Protein AF-A0A554WNB6-F1 (afdb_monomer)

Solvent-accessible surface area (backbone atoms only — not comparable to full-atom values): 4452 Å² total; per-residue (Å²): 93,81,94,50,70,66,62,51,53,49,41,54,51,50,51,46,45,73,75,70,48,84,76,85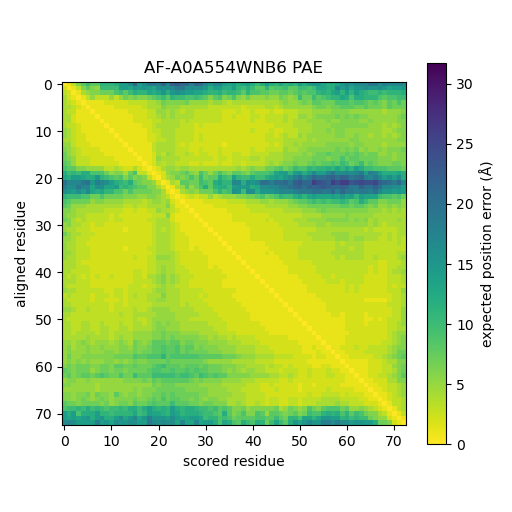,47,71,66,62,47,55,52,49,54,53,52,46,54,54,39,50,52,54,52,53,53,33,48,55,38,41,54,49,44,38,35,75,74,68,66,46,55,77,91,74,47,80,79,87,80,89,75,94,127

Foldseek 3Di:
DQPDPVLVVVLVVLVCCQPPPDDPDPVVVVVSVVSNVVSVVSVLVVLVVVLVCCCPVVVDDPVPGDDRDPDDD

Mean predicted aligned error: 4.98 Å

Secondary structure (DSSP, 8-state):
--S-HHHHHHHHHHHHHHHHS----HHHHHHHHHHHHHHHHHHHHHHHHHHHHHHHTT---GGGSPPP-----

Nearest PDB structures (foldseek):
  9b0l-assembly1_P  TM=6.212E-01  e=6.018E+00  Acanthamoeba polyphaga mimivirus
  1ykh-assembly1_A  TM=6.865E-01  e=6.018E+00  Saccharomyces cerevisiae
  8onz-assembly1_Lh  TM=3.834E-01  e=3.003E+00  Thermochaetoides thermophila DSM 1495

Sequence (73 aa):
MLDSAEAWIAARNLRNRLVHEYQTDAETFAQDLRLAQEAARLLLHTYARLREDAHRRLGVPADRLPPALDVKI

Structure (mmCIF, N/CA/C/O backbone):
data_AF-A0A554WNB6-F1
#
_entry.id   AF-A0A554WNB6-F1
#
loop_
_atom_site.group_PDB
_atom_site.id
_atom_site.type_symbol
_atom_site.label_atom_id
_atom_site.label_alt_id
_atom_site.label_comp_id
_atom_site.label_asym_id
_atom_site.label_entity_id
_atom_site.label_seq_id
_atom_site.pdbx_PDB_ins_code
_atom_site.Cartn_x
_atom_site.Cartn_y
_atom_site.Cartn_z
_atom_site.occupancy
_a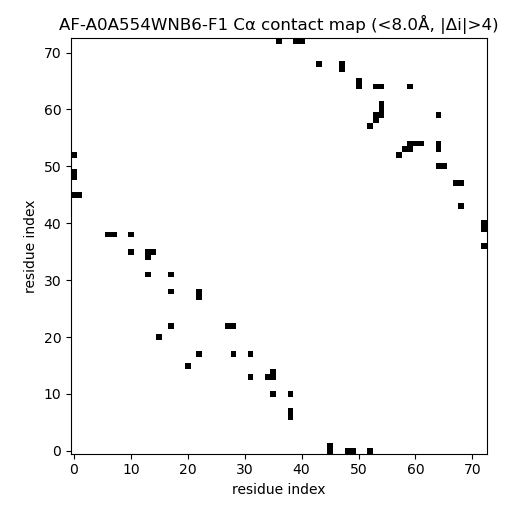tom_site.B_iso_or_equiv
_atom_site.auth_seq_id
_atom_site.auth_comp_id
_atom_site.auth_asym_id
_atom_site.auth_atom_id
_atom_site.pdbx_PDB_model_num
ATOM 1 N N . MET A 1 1 ? -1.176 3.873 11.681 1.00 60.59 1 MET A N 1
ATOM 2 C CA . MET A 1 1 ? -0.347 5.045 11.293 1.00 60.59 1 MET A CA 1
ATOM 3 C C . MET A 1 1 ? 0.702 4.641 10.254 1.00 60.59 1 MET A C 1
ATOM 5 O O . MET A 1 1 ? 1.109 3.487 10.271 1.00 60.59 1 MET A O 1
ATOM 9 N N . LEU A 1 2 ? 1.087 5.550 9.352 1.00 71.69 2 LEU A N 1
ATOM 10 C CA . LEU A 1 2 ? 2.131 5.348 8.335 1.00 71.69 2 LEU A CA 1
ATOM 11 C C . LEU A 1 2 ? 3.494 5.724 8.926 1.00 71.69 2 LEU A C 1
ATOM 13 O O . LEU A 1 2 ? 3.622 6.829 9.445 1.00 71.69 2 LEU A O 1
ATOM 17 N N . ASP A 1 3 ? 4.479 4.828 8.857 1.00 75.00 3 ASP A N 1
ATOM 18 C CA . ASP A 1 3 ? 5.790 5.066 9.485 1.00 75.00 3 ASP A CA 1
ATOM 19 C C . ASP A 1 3 ? 6.726 5.928 8.622 1.00 75.00 3 ASP A C 1
ATOM 21 O O . ASP A 1 3 ? 7.621 6.577 9.153 1.00 75.00 3 ASP A O 1
ATOM 25 N N . SER A 1 4 ? 6.512 5.970 7.301 1.00 84.50 4 SER A N 1
ATOM 26 C CA . SER A 1 4 ? 7.269 6.814 6.366 1.00 84.50 4 SER A CA 1
ATOM 27 C C . SER A 1 4 ? 6.410 7.198 5.161 1.00 84.50 4 SER A C 1
ATOM 29 O O . SER A 1 4 ? 5.824 6.342 4.490 1.00 84.50 4 SER A O 1
ATOM 31 N N . ALA A 1 5 ? 6.350 8.498 4.871 1.00 87.12 5 ALA A N 1
ATOM 32 C CA . ALA A 1 5 ? 5.682 9.015 3.680 1.00 87.12 5 ALA A CA 1
ATOM 33 C C . ALA A 1 5 ? 6.470 8.668 2.405 1.00 87.12 5 ALA A C 1
ATOM 35 O O . ALA A 1 5 ? 5.882 8.388 1.362 1.00 87.12 5 ALA A O 1
ATOM 36 N N . GLU A 1 6 ? 7.796 8.622 2.502 1.00 88.69 6 GLU A N 1
ATOM 37 C CA . GLU A 1 6 ? 8.713 8.276 1.421 1.00 88.69 6 GLU A CA 1
ATOM 38 C C . GLU A 1 6 ? 8.481 6.839 0.950 1.00 88.69 6 GLU A C 1
ATOM 40 O O . GLU A 1 6 ? 8.316 6.603 -0.247 1.00 88.69 6 GLU A O 1
ATOM 45 N N . ALA A 1 7 ? 8.378 5.890 1.887 1.00 87.44 7 ALA A N 1
ATOM 46 C CA . ALA A 1 7 ? 8.092 4.490 1.576 1.00 87.44 7 ALA A CA 1
ATOM 47 C C . ALA A 1 7 ? 6.733 4.326 0.871 1.00 87.44 7 ALA A C 1
ATOM 49 O O . ALA A 1 7 ? 6.594 3.538 -0.067 1.00 87.44 7 ALA A O 1
ATOM 50 N N . TRP A 1 8 ? 5.736 5.122 1.266 1.00 88.31 8 TRP A N 1
ATOM 51 C CA . TRP A 1 8 ? 4.429 5.141 0.612 1.00 88.31 8 TRP A CA 1
ATOM 52 C C . TRP A 1 8 ? 4.482 5.700 -0.814 1.00 88.31 8 TRP A C 1
ATOM 54 O O . TRP A 1 8 ? 3.884 5.133 -1.731 1.00 88.31 8 TRP A O 1
ATOM 64 N N . ILE A 1 9 ? 5.209 6.800 -1.021 1.00 91.19 9 ILE A N 1
ATOM 65 C CA . ILE A 1 9 ? 5.408 7.391 -2.350 1.00 91.19 9 ILE A CA 1
ATOM 66 C C . ILE A 1 9 ? 6.154 6.407 -3.259 1.00 91.19 9 ILE A C 1
ATOM 68 O O . ILE A 1 9 ? 5.744 6.204 -4.403 1.00 91.19 9 ILE A O 1
ATOM 72 N N . ALA A 1 10 ? 7.191 5.740 -2.746 1.00 91.31 10 ALA A N 1
ATOM 73 C CA . ALA A 1 10 ? 7.932 4.718 -3.477 1.00 91.31 10 ALA A CA 1
ATOM 74 C C . ALA A 1 10 ? 7.026 3.550 -3.902 1.00 91.31 10 ALA A C 1
ATOM 76 O O . ALA A 1 10 ? 7.008 3.189 -5.079 1.00 91.31 10 ALA A O 1
ATOM 77 N N . ALA A 1 11 ? 6.202 3.025 -2.988 1.00 91.81 11 ALA A N 1
ATOM 78 C CA . ALA A 1 11 ? 5.227 1.976 -3.294 1.00 91.81 11 ALA A CA 1
ATOM 79 C C . ALA A 1 11 ? 4.218 2.407 -4.375 1.00 91.81 11 ALA A C 1
ATOM 81 O O . ALA A 1 11 ? 3.894 1.637 -5.283 1.00 91.81 11 ALA A O 1
ATOM 82 N N . ARG A 1 12 ? 3.742 3.659 -4.322 1.00 91.25 12 ARG A N 1
ATOM 83 C CA . ARG A 1 12 ? 2.835 4.219 -5.335 1.00 91.25 12 ARG A CA 1
ATOM 84 C C . ARG A 1 12 ? 3.498 4.304 -6.712 1.00 91.25 12 ARG A C 1
ATOM 86 O O . ARG A 1 12 ? 2.868 3.940 -7.705 1.00 91.25 12 ARG A O 1
ATOM 93 N N . ASN A 1 13 ? 4.743 4.772 -6.775 1.00 91.38 13 ASN A N 1
ATOM 94 C CA . ASN A 1 13 ? 5.497 4.865 -8.025 1.00 91.38 13 ASN A CA 1
ATOM 95 C C . ASN A 1 13 ? 5.774 3.475 -8.610 1.00 91.38 13 ASN A C 1
ATOM 97 O O . ASN A 1 13 ? 5.545 3.262 -9.798 1.00 91.38 13 ASN A O 1
ATOM 101 N N . LEU A 1 14 ? 6.155 2.512 -7.767 1.00 92.44 14 LEU A N 1
ATOM 102 C CA . LEU A 1 14 ? 6.349 1.120 -8.166 1.00 92.44 14 LEU A CA 1
ATOM 103 C C . LEU A 1 14 ? 5.076 0.511 -8.769 1.00 92.44 14 LEU A C 1
ATOM 105 O O . LEU A 1 14 ? 5.129 -0.112 -9.824 1.00 92.44 14 LEU A O 1
ATOM 109 N N . ARG A 1 15 ? 3.910 0.739 -8.149 1.00 90.81 15 ARG A N 1
ATOM 110 C CA . ARG A 1 15 ? 2.618 0.309 -8.707 1.00 90.81 15 ARG A CA 1
ATOM 111 C C . ARG A 1 15 ? 2.362 0.924 -10.080 1.00 90.81 15 ARG A C 1
ATOM 113 O O . ARG A 1 15 ? 1.827 0.246 -10.953 1.00 90.81 15 ARG A O 1
ATOM 120 N N . ASN A 1 16 ? 2.687 2.202 -10.277 1.00 89.44 16 ASN A N 1
ATOM 121 C CA . ASN A 1 16 ? 2.504 2.845 -11.578 1.00 89.44 16 ASN A CA 1
ATOM 122 C C . ASN A 1 16 ? 3.373 2.176 -12.642 1.00 89.44 16 ASN A C 1
ATOM 124 O O . ASN A 1 16 ? 2.835 1.792 -13.677 1.00 89.44 16 ASN A O 1
ATOM 128 N N . ARG A 1 17 ? 4.650 1.942 -12.327 1.00 88.81 17 ARG A N 1
ATOM 129 C CA . ARG A 1 17 ? 5.597 1.244 -13.197 1.00 88.81 17 ARG A CA 1
ATOM 130 C C . ARG A 1 17 ? 5.153 -0.181 -13.533 1.00 88.81 17 ARG A C 1
ATOM 132 O O .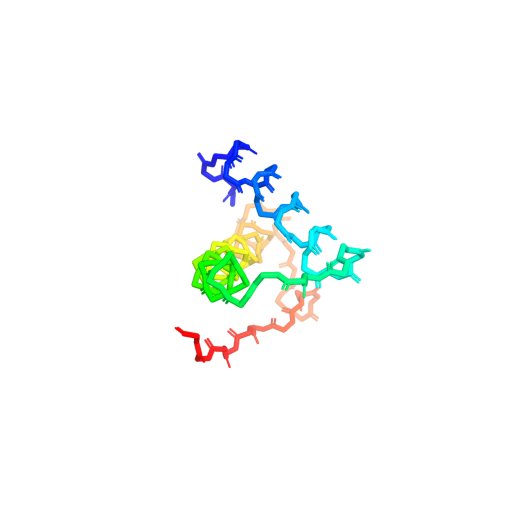 ARG A 1 17 ? 5.134 -0.556 -14.695 1.00 88.81 17 ARG A O 1
ATOM 139 N N . LEU A 1 18 ? 4.703 -0.951 -12.544 1.00 88.44 18 LEU A N 1
ATOM 140 C CA . LEU A 1 18 ? 4.252 -2.333 -12.750 1.00 88.44 18 LEU A CA 1
ATOM 141 C C . LEU A 1 18 ? 2.949 -2.463 -13.553 1.00 88.44 18 LEU A C 1
ATOM 143 O O . LEU A 1 18 ? 2.738 -3.482 -14.201 1.00 88.44 18 LEU A O 1
ATOM 147 N N . VAL A 1 19 ? 2.050 -1.476 -13.479 1.00 83.56 19 VAL A N 1
ATOM 148 C CA . VAL A 1 19 ? 0.724 -1.551 -14.124 1.00 83.56 19 VAL A CA 1
ATOM 149 C C . VAL A 1 19 ? 0.688 -0.836 -15.476 1.00 83.56 19 VAL A C 1
ATOM 151 O O . VAL A 1 19 ? -0.076 -1.241 -16.347 1.00 83.56 19 VAL A O 1
ATOM 154 N N . HIS A 1 20 ? 1.467 0.233 -15.654 1.00 74.25 20 HIS A N 1
ATOM 155 C CA . HIS A 1 20 ? 1.345 1.121 -16.817 1.00 74.25 20 HIS A CA 1
ATOM 156 C C . HIS A 1 20 ? 2.594 1.165 -17.698 1.00 74.25 20 HIS A C 1
ATOM 158 O O . HIS A 1 20 ? 2.483 1.565 -18.855 1.00 74.25 20 HIS A O 1
ATOM 164 N N . GLU A 1 21 ? 3.766 0.774 -17.196 1.00 70.31 21 GLU A N 1
ATOM 165 C CA . GLU A 1 21 ? 4.990 0.777 -17.997 1.00 70.31 21 GLU A CA 1
ATOM 166 C C . GLU A 1 21 ? 5.224 -0.639 -18.534 1.00 70.31 21 GLU A C 1
ATOM 168 O O . GLU A 1 21 ? 5.358 -1.596 -17.770 1.00 70.31 21 GLU A O 1
ATOM 173 N N . TYR A 1 22 ? 5.230 -0.793 -19.864 1.00 66.44 22 TYR A N 1
ATOM 174 C CA . TYR A 1 22 ? 5.563 -2.065 -20.504 1.00 66.44 22 TYR A CA 1
ATOM 175 C C . TYR A 1 22 ? 7.016 -2.415 -20.176 1.00 66.44 22 TYR A C 1
ATOM 177 O O . TYR A 1 22 ? 7.948 -1.806 -20.698 1.00 66.44 22 TYR A O 1
ATOM 185 N N . GLN A 1 23 ? 7.198 -3.391 -19.290 1.00 69.25 23 GLN A N 1
ATOM 186 C CA . GLN A 1 23 ? 8.512 -3.862 -18.872 1.00 69.25 23 GLN A CA 1
ATOM 187 C C . GLN A 1 23 ? 9.141 -4.678 -20.000 1.00 69.25 23 GLN A C 1
ATOM 189 O O . GLN A 1 23 ? 8.761 -5.822 -20.244 1.00 69.25 23 GLN A O 1
ATOM 194 N N . THR A 1 24 ? 10.085 -4.074 -20.718 1.00 77.88 24 THR A N 1
ATOM 195 C CA . THR A 1 24 ? 10.844 -4.742 -21.786 1.00 77.88 24 THR A CA 1
ATOM 196 C C . THR A 1 24 ? 12.096 -5.446 -21.268 1.00 77.88 24 THR A C 1
ATOM 198 O O . THR A 1 24 ? 12.665 -6.266 -21.982 1.00 77.88 24 THR A O 1
ATOM 201 N N . ASP A 1 25 ? 12.525 -5.131 -20.043 1.00 86.38 25 ASP A N 1
ATOM 202 C CA . ASP A 1 25 ? 13.667 -5.752 -19.376 1.00 86.38 25 ASP A CA 1
ATOM 203 C C . ASP A 1 25 ? 13.205 -6.683 -18.245 1.00 86.38 25 ASP A C 1
ATOM 205 O O . ASP A 1 25 ? 12.584 -6.263 -17.265 1.00 86.38 25 ASP A O 1
ATOM 209 N N . ALA A 1 26 ? 13.533 -7.967 -18.384 1.00 87.44 26 ALA A N 1
ATOM 210 C CA . ALA A 1 26 ? 13.164 -9.000 -17.427 1.00 87.44 26 ALA A CA 1
ATOM 211 C C . ALA A 1 26 ? 13.879 -8.838 -16.076 1.00 87.44 26 ALA A C 1
ATOM 213 O O . ALA A 1 26 ? 13.316 -9.216 -15.046 1.00 87.44 26 ALA A O 1
ATOM 214 N N . GLU A 1 27 ? 15.095 -8.281 -16.054 1.00 89.69 27 GLU A N 1
ATOM 215 C CA . GLU A 1 27 ? 15.848 -8.115 -14.809 1.00 89.69 27 GLU A CA 1
ATOM 216 C C . GLU A 1 27 ? 15.233 -7.019 -13.935 1.00 89.69 27 GLU A C 1
ATOM 218 O O . GLU A 1 27 ? 14.934 -7.259 -12.760 1.00 89.69 27 GLU A O 1
ATOM 223 N N . THR A 1 28 ? 14.962 -5.852 -14.524 1.00 87.81 28 THR A N 1
ATOM 224 C CA . THR A 1 28 ? 14.235 -4.762 -13.860 1.00 87.81 28 THR A CA 1
ATOM 225 C C . THR A 1 28 ? 12.869 -5.233 -13.364 1.00 87.81 28 THR A C 1
A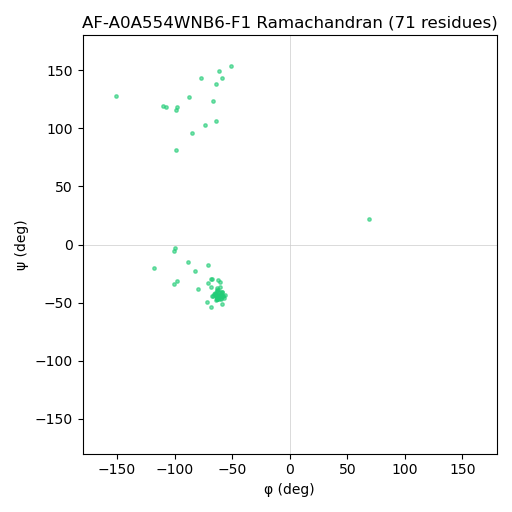TOM 227 O O . THR A 1 28 ? 12.512 -4.989 -12.211 1.00 87.81 28 THR A O 1
ATOM 230 N N . PHE A 1 29 ? 12.131 -6.000 -14.172 1.00 89.50 29 PHE A N 1
ATOM 231 C CA . PHE A 1 29 ? 10.839 -6.534 -13.747 1.00 89.50 29 PHE A CA 1
ATOM 232 C C . PHE A 1 29 ? 10.951 -7.476 -12.541 1.00 89.50 29 PHE A C 1
ATOM 234 O O . PHE A 1 29 ? 10.173 -7.372 -11.593 1.00 89.50 29 PHE A O 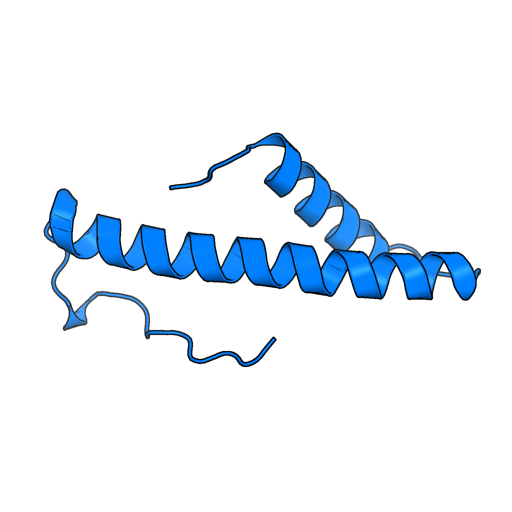1
ATOM 241 N N . ALA A 1 30 ? 11.942 -8.372 -12.523 1.00 90.94 30 ALA A N 1
ATOM 242 C CA . ALA A 1 30 ? 12.167 -9.260 -11.385 1.00 90.94 30 ALA A CA 1
ATOM 243 C C . ALA A 1 30 ? 12.523 -8.484 -10.104 1.00 90.94 30 ALA A C 1
ATOM 245 O O . ALA A 1 30 ? 12.076 -8.849 -9.013 1.00 90.94 30 ALA A O 1
ATOM 246 N N . GLN A 1 31 ? 13.302 -7.404 -10.220 1.00 91.31 31 GLN A N 1
ATOM 247 C CA . GLN A 1 31 ? 13.595 -6.502 -9.102 1.00 91.31 31 GLN A CA 1
ATOM 248 C C . GLN A 1 31 ? 12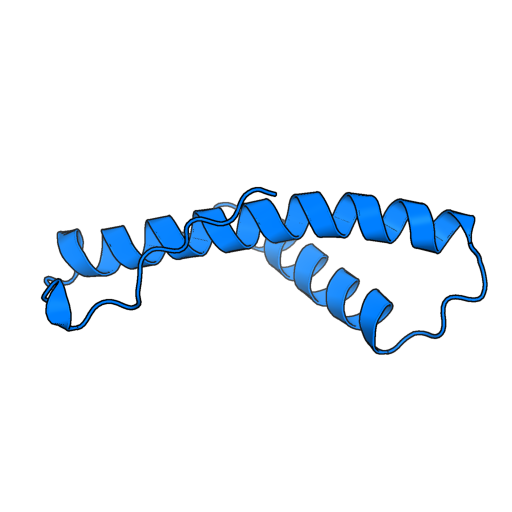.328 -5.798 -8.604 1.00 91.31 31 GLN A C 1
ATOM 250 O O . GLN A 1 31 ? 12.071 -5.774 -7.399 1.00 91.31 31 GLN A O 1
ATOM 255 N N . ASP A 1 32 ? 11.501 -5.307 -9.521 1.00 92.69 32 ASP A N 1
ATOM 256 C CA . ASP A 1 32 ? 10.243 -4.641 -9.202 1.00 92.69 32 ASP A CA 1
ATOM 257 C C . ASP A 1 32 ? 9.250 -5.555 -8.494 1.00 92.69 32 ASP A C 1
ATOM 259 O O . ASP A 1 32 ? 8.593 -5.127 -7.545 1.00 92.69 32 ASP A O 1
ATOM 263 N N . LEU A 1 33 ? 9.166 -6.825 -8.895 1.00 91.88 33 LEU A N 1
ATOM 264 C CA . LEU A 1 33 ? 8.324 -7.808 -8.215 1.00 91.88 33 LEU A CA 1
ATOM 265 C C . LEU A 1 33 ? 8.772 -8.047 -6.767 1.00 91.88 33 LEU A C 1
ATOM 267 O O . LEU A 1 33 ? 7.925 -8.156 -5.878 1.00 91.88 33 LEU A O 1
ATOM 271 N N . ARG A 1 34 ? 10.086 -8.079 -6.500 1.00 92.56 34 ARG A N 1
ATOM 272 C CA . ARG A 1 34 ? 10.602 -8.176 -5.122 1.00 92.56 34 ARG A CA 1
ATOM 273 C C . ARG A 1 34 ? 10.221 -6.948 -4.300 1.00 92.56 34 ARG A C 1
ATOM 275 O O . ARG A 1 34 ? 9.670 -7.091 -3.210 1.00 92.56 34 ARG A O 1
ATOM 282 N N . LEU A 1 35 ? 10.425 -5.752 -4.852 1.00 93.50 35 LEU A N 1
ATOM 283 C CA . LEU A 1 35 ? 10.018 -4.505 -4.200 1.00 93.50 35 LEU A CA 1
ATOM 284 C C . LEU A 1 35 ? 8.499 -4.451 -3.972 1.00 93.50 35 LEU A C 1
ATOM 286 O O . LEU A 1 35 ? 8.037 -3.901 -2.974 1.00 93.50 35 LEU A O 1
ATOM 290 N N . ALA A 1 36 ? 7.707 -5.051 -4.863 1.00 93.06 36 ALA A N 1
ATOM 291 C CA . ALA A 1 36 ? 6.256 -5.080 -4.738 1.00 93.06 36 ALA A CA 1
ATOM 292 C C . ALA A 1 36 ? 5.808 -5.945 -3.561 1.00 93.06 36 ALA A C 1
ATOM 294 O O . ALA A 1 36 ? 4.859 -5.576 -2.870 1.00 93.06 36 ALA A O 1
ATOM 295 N N . GLN A 1 37 ? 6.500 -7.055 -3.292 1.00 92.38 37 GLN A N 1
ATOM 296 C CA . GLN A 1 37 ? 6.243 -7.880 -2.113 1.00 92.38 37 GLN A CA 1
ATOM 297 C C . GLN A 1 37 ? 6.480 -7.085 -0.820 1.00 92.38 37 GLN A C 1
ATOM 299 O O . GLN A 1 37 ? 5.639 -7.089 0.082 1.00 92.38 37 GLN A O 1
ATOM 304 N N . GLU A 1 38 ? 7.600 -6.365 -0.739 1.00 91.06 38 GLU A N 1
ATOM 305 C CA . GLU A 1 38 ? 7.940 -5.525 0.415 1.00 91.06 38 GLU A CA 1
ATOM 306 C C . GLU A 1 38 ? 6.929 -4.388 0.601 1.00 91.06 38 GLU A C 1
ATOM 308 O O . GLU A 1 38 ? 6.392 -4.191 1.696 1.00 91.06 38 GLU A O 1
ATOM 313 N N . ALA A 1 39 ? 6.593 -3.693 -0.487 1.00 92.31 39 ALA A N 1
ATOM 314 C CA . ALA A 1 39 ? 5.578 -2.650 -0.489 1.00 92.31 39 ALA A CA 1
ATOM 315 C C . ALA A 1 39 ? 4.207 -3.195 -0.057 1.00 92.31 39 ALA A C 1
ATOM 317 O O . ALA A 1 39 ? 3.537 -2.585 0.774 1.00 92.31 39 ALA A O 1
ATOM 318 N N . ALA A 1 40 ? 3.791 -4.365 -0.547 1.00 91.38 40 ALA A N 1
ATOM 319 C CA . ALA A 1 40 ? 2.523 -4.978 -0.162 1.00 91.38 40 ALA A CA 1
ATOM 320 C C . ALA A 1 40 ? 2.462 -5.274 1.346 1.00 91.38 40 ALA A C 1
ATOM 322 O O . ALA A 1 40 ? 1.447 -4.988 1.987 1.00 91.38 40 ALA A O 1
ATOM 323 N N . ARG A 1 41 ? 3.559 -5.759 1.945 1.00 90.38 41 ARG A N 1
ATOM 324 C CA . ARG A 1 41 ? 3.646 -5.958 3.402 1.00 90.38 41 ARG A CA 1
ATOM 325 C C . ARG A 1 41 ? 3.469 -4.648 4.166 1.00 90.38 41 ARG A C 1
ATOM 327 O O . ARG A 1 41 ? 2.692 -4.625 5.122 1.00 90.38 41 ARG A O 1
ATOM 334 N N . LEU A 1 42 ? 4.118 -3.565 3.729 1.00 89.50 42 LEU A N 1
ATOM 335 C CA . LEU A 1 42 ? 3.946 -2.229 4.315 1.00 89.50 42 LEU A CA 1
ATOM 336 C C . LEU A 1 42 ? 2.476 -1.779 4.271 1.00 89.50 42 LEU A C 1
ATOM 338 O O . LEU A 1 42 ? 1.939 -1.304 5.276 1.00 89.50 42 LEU A O 1
ATOM 342 N N . LEU A 1 43 ? 1.811 -1.951 3.124 1.00 89.81 43 LEU A N 1
ATOM 343 C CA . LEU A 1 43 ? 0.408 -1.568 2.940 1.00 89.81 43 LEU A CA 1
ATOM 344 C C . LEU A 1 43 ? -0.522 -2.354 3.876 1.00 89.81 43 LEU A C 1
ATOM 346 O O . LEU A 1 43 ? -1.371 -1.756 4.540 1.00 89.81 43 LEU A O 1
ATOM 350 N N . LEU A 1 44 ? -0.335 -3.672 3.986 1.00 91.94 44 LEU A N 1
ATOM 351 C CA . LEU A 1 44 ? -1.139 -4.523 4.869 1.00 91.94 44 LEU A CA 1
ATOM 352 C C . LEU A 1 44 ? -0.940 -4.198 6.352 1.00 91.94 44 LEU A C 1
ATOM 354 O O . LEU A 1 44 ? -1.913 -4.125 7.104 1.00 91.94 44 LEU A O 1
ATOM 358 N N . HIS A 1 45 ? 0.301 -3.951 6.777 1.00 90.44 45 HIS A N 1
ATOM 359 C CA . HIS A 1 45 ? 0.581 -3.538 8.154 1.00 90.44 45 HIS A CA 1
ATOM 360 C C . HIS A 1 45 ? -0.057 -2.181 8.459 1.00 90.44 45 HIS A C 1
ATOM 362 O O . HIS A 1 45 ? -0.676 -1.998 9.509 1.00 90.44 45 HIS A O 1
ATOM 368 N N . THR A 1 46 ? 0.038 -1.239 7.517 1.00 91.44 46 THR A N 1
ATOM 369 C CA . THR A 1 46 ? -0.602 0.076 7.639 1.00 91.44 46 THR A CA 1
ATOM 370 C C . THR A 1 46 ? -2.116 -0.067 7.772 1.00 91.44 46 THR A C 1
ATOM 372 O O . THR A 1 46 ? -2.713 0.568 8.643 1.00 91.44 46 THR A O 1
ATOM 375 N N . TYR A 1 47 ? -2.734 -0.934 6.966 1.00 93.00 47 TYR A N 1
ATOM 376 C CA . TYR A 1 47 ? -4.160 -1.242 7.044 1.00 93.00 47 TYR A CA 1
ATOM 377 C C . TYR A 1 47 ? -4.559 -1.791 8.419 1.00 93.00 47 TYR A C 1
ATOM 379 O O . TYR A 1 47 ? -5.476 -1.259 9.048 1.00 93.00 47 TYR A O 1
ATOM 387 N N . ALA A 1 48 ? -3.852 -2.811 8.913 1.00 92.38 48 ALA A N 1
ATOM 388 C CA . ALA A 1 48 ? -4.142 -3.423 10.208 1.00 92.38 48 ALA A CA 1
ATOM 389 C C . ALA A 1 48 ? -4.069 -2.392 11.346 1.00 92.38 48 ALA A C 1
ATOM 391 O O . ALA A 1 48 ? -4.986 -2.300 12.164 1.00 92.38 48 ALA A O 1
ATOM 392 N N . ARG A 1 49 ? -3.032 -1.545 11.335 1.00 91.81 49 ARG A N 1
ATOM 393 C CA . ARG A 1 49 ? -2.861 -0.472 12.323 1.00 91.81 49 ARG A CA 1
ATOM 394 C C . ARG A 1 49 ? -3.939 0.596 12.222 1.00 91.81 49 ARG A C 1
ATOM 396 O O . ARG A 1 49 ? -4.432 1.039 13.249 1.00 91.81 49 ARG A O 1
ATOM 403 N N . LEU A 1 50 ? -4.322 1.019 11.015 1.00 93.19 50 LEU A N 1
ATOM 404 C CA . LEU A 1 50 ? -5.408 1.991 10.837 1.00 93.19 50 LEU A CA 1
ATOM 405 C C . LEU A 1 50 ? -6.744 1.444 11.341 1.00 93.19 50 LEU A C 1
ATOM 407 O O . LEU A 1 50 ? -7.500 2.174 11.977 1.00 93.19 50 LEU A O 1
ATOM 411 N N . ARG A 1 51 ? -7.020 0.160 11.100 1.00 94.50 51 ARG A N 1
ATOM 412 C CA . ARG A 1 51 ? -8.214 -0.516 11.615 1.00 94.50 51 ARG A CA 1
ATOM 413 C C . ARG A 1 51 ? -8.225 -0.551 13.147 1.00 94.50 51 ARG A C 1
ATOM 415 O O . ARG A 1 51 ? -9.255 -0.274 13.757 1.00 94.50 51 ARG A O 1
ATOM 422 N N . GLU A 1 52 ? -7.092 -0.864 13.768 1.00 93.81 52 GLU A N 1
ATOM 423 C CA . GLU A 1 52 ? -6.939 -0.865 15.227 1.00 93.81 52 GLU A CA 1
ATOM 424 C C . GLU A 1 52 ? -7.040 0.547 15.825 1.00 93.81 52 GLU A C 1
ATOM 426 O O . GLU A 1 52 ? -7.764 0.744 16.801 1.00 93.81 52 GLU A O 1
ATOM 431 N N . ASP A 1 53 ? -6.387 1.537 15.209 1.00 94.56 53 ASP A N 1
ATOM 432 C CA . ASP A 1 53 ? -6.461 2.951 15.591 1.00 94.56 53 ASP A CA 1
ATOM 433 C C . ASP A 1 53 ? -7.911 3.464 15.511 1.00 94.56 53 ASP A C 1
ATOM 435 O O . ASP A 1 53 ? -8.389 4.117 16.441 1.00 94.56 53 ASP A O 1
ATOM 439 N N . ALA A 1 54 ? -8.641 3.135 14.439 1.00 95.50 54 ALA A N 1
ATOM 440 C CA . ALA A 1 54 ? -10.044 3.512 14.276 1.00 95.50 54 ALA A CA 1
ATOM 441 C C . ALA A 1 54 ? -10.919 2.945 15.401 1.00 95.50 54 ALA A C 1
ATOM 443 O O . ALA A 1 54 ? -11.759 3.654 15.955 1.00 95.50 54 ALA A O 1
ATOM 444 N N . HIS A 1 55 ? -10.687 1.693 15.792 1.00 95.62 55 HIS A N 1
ATOM 445 C CA . HIS A 1 55 ? -11.415 1.086 16.897 1.00 95.62 55 HIS A CA 1
ATOM 446 C C . HIS A 1 55 ? -11.060 1.720 18.247 1.00 95.62 55 HIS A C 1
ATOM 448 O O . HIS A 1 55 ? -11.937 2.176 18.976 1.00 95.62 55 HIS A O 1
ATOM 454 N N . ARG A 1 56 ? -9.765 1.767 18.581 1.00 95.38 56 ARG A N 1
ATOM 455 C CA . ARG A 1 56 ? -9.294 2.122 19.928 1.00 95.38 56 ARG A CA 1
ATOM 456 C C . ARG A 1 56 ? -9.295 3.619 20.202 1.00 95.38 56 ARG A C 1
ATOM 458 O O . ARG A 1 56 ? -9.568 4.024 21.324 1.00 95.38 56 ARG A O 1
ATOM 465 N N . ARG A 1 57 ? -8.937 4.435 19.208 1.00 94.75 57 ARG A N 1
ATOM 466 C CA . ARG A 1 57 ? -8.728 5.882 19.385 1.00 94.75 57 ARG A CA 1
ATOM 467 C C . ARG A 1 57 ? -9.913 6.704 18.909 1.00 94.75 57 ARG A C 1
ATOM 469 O O . ARG A 1 57 ? -10.181 7.749 19.487 1.00 94.75 57 ARG A O 1
ATOM 476 N N . LEU A 1 58 ? -10.598 6.245 17.861 1.00 94.69 58 LEU A N 1
ATOM 477 C CA . LEU A 1 58 ? -11.755 6.944 17.292 1.00 94.69 58 LEU A CA 1
ATOM 478 C C . LEU A 1 58 ? -13.096 6.348 17.746 1.00 94.69 58 LEU A C 1
ATOM 480 O O . LEU A 1 58 ? -14.141 6.904 17.424 1.00 94.69 58 LEU A O 1
ATOM 484 N N . GLY A 1 59 ? -13.079 5.235 18.489 1.00 95.44 59 GLY A N 1
ATOM 485 C CA . GLY A 1 59 ? -14.285 4.600 19.024 1.00 95.44 59 GLY A CA 1
ATOM 486 C C . GLY A 1 59 ? -15.177 3.970 17.954 1.00 95.44 59 GLY A C 1
ATOM 487 O O . GLY A 1 59 ? -16.373 3.800 18.185 1.00 95.44 59 GLY A O 1
ATOM 488 N N . VAL A 1 60 ? -14.633 3.642 16.776 1.00 96.69 60 VAL A N 1
ATOM 489 C CA . VAL A 1 60 ? -15.411 3.006 15.708 1.00 96.69 60 VAL A CA 1
ATOM 490 C C . VAL A 1 60 ? -15.824 1.595 16.156 1.00 96.69 60 VAL A C 1
ATOM 492 O O . VAL A 1 60 ? -14.951 0.786 16.493 1.00 96.69 60 VAL A O 1
ATOM 495 N N . PRO A 1 61 ? -17.130 1.268 16.158 1.00 94.88 61 PRO A N 1
ATOM 496 C CA . PRO A 1 61 ? -17.620 -0.059 16.517 1.00 94.88 61 PRO A CA 1
ATOM 497 C C . PRO A 1 61 ? -17.043 -1.159 15.618 1.00 94.88 61 PRO A C 1
ATOM 499 O O . PRO A 1 61 ? -16.849 -0.953 14.419 1.00 94.88 61 PRO A O 1
ATOM 502 N N . ALA A 1 62 ? -16.761 -2.331 16.194 1.00 91.75 62 ALA A N 1
ATOM 503 C CA . ALA A 1 62 ? -16.066 -3.416 15.496 1.00 91.75 62 ALA A CA 1
ATOM 504 C C . ALA A 1 62 ? -16.834 -3.960 14.277 1.00 91.75 62 ALA A C 1
ATOM 506 O O . ALA A 1 62 ? -16.212 -4.376 13.302 1.00 91.75 62 ALA A O 1
ATOM 507 N N . ASP A 1 63 ? -18.164 -3.911 14.315 1.00 95.12 63 ASP A N 1
ATOM 508 C CA . ASP A 1 63 ? -19.082 -4.277 13.230 1.00 95.12 63 ASP A CA 1
ATOM 509 C C . ASP A 1 63 ? -19.077 -3.276 12.063 1.00 95.12 63 ASP A C 1
ATOM 511 O O . ASP A 1 63 ? -19.503 -3.608 10.959 1.00 95.12 63 ASP A O 1
ATOM 515 N N . ARG A 1 64 ? -18.560 -2.060 12.281 1.00 95.31 64 ARG A N 1
ATOM 516 C CA . ARG A 1 64 ? -18.376 -1.034 11.242 1.00 95.31 64 ARG A CA 1
ATOM 517 C C . ARG A 1 64 ? -16.943 -0.963 10.719 1.00 95.31 64 ARG A C 1
ATOM 519 O O . ARG A 1 64 ? -16.665 -0.171 9.818 1.00 95.31 64 ARG A O 1
ATOM 526 N N . LEU A 1 65 ? -16.027 -1.757 11.275 1.00 95.06 65 LEU A N 1
ATOM 527 C CA . LEU A 1 65 ? -14.665 -1.843 10.764 1.00 95.06 65 LEU A CA 1
ATOM 528 C C . LEU A 1 65 ? -14.633 -2.697 9.490 1.00 95.06 65 LEU A C 1
ATOM 530 O O . LEU A 1 65 ? -15.293 -3.734 9.425 1.00 95.06 65 LEU A O 1
ATOM 534 N N . PRO A 1 66 ? -13.790 -2.335 8.512 1.00 94.38 66 PRO A N 1
ATOM 535 C CA . PRO A 1 66 ? -13.416 -3.237 7.431 1.00 94.38 66 PRO A CA 1
ATOM 536 C C . PRO A 1 66 ? -12.930 -4.606 7.959 1.00 94.38 66 PRO A C 1
ATOM 538 O O . PRO A 1 66 ? -12.419 -4.686 9.086 1.00 94.38 66 PRO A O 1
ATOM 541 N N . PRO A 1 67 ? -13.054 -5.694 7.177 1.00 93.38 67 PRO A N 1
ATOM 542 C CA . PRO A 1 67 ? -12.660 -7.029 7.621 1.00 93.38 67 PRO A CA 1
ATOM 543 C C . PRO A 1 67 ? -11.163 -7.098 7.949 1.00 93.38 67 PRO A C 1
ATOM 545 O O . PRO A 1 67 ? -10.344 -6.408 7.343 1.00 93.38 67 PRO A O 1
ATOM 548 N N . ALA A 1 68 ? -10.774 -7.943 8.902 1.00 91.62 68 ALA A N 1
ATOM 549 C CA . ALA A 1 68 ? -9.358 -8.260 9.063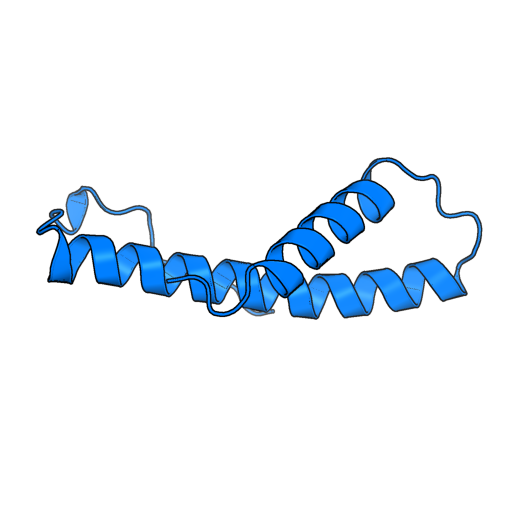 1.00 91.62 68 ALA A CA 1
ATOM 550 C C . ALA A 1 68 ? -8.859 -8.980 7.800 1.00 91.62 68 ALA A C 1
ATOM 552 O O . ALA A 1 68 ? -9.564 -9.818 7.240 1.00 91.62 68 ALA A O 1
ATOM 553 N N . LEU A 1 69 ? -7.659 -8.628 7.345 1.00 89.44 69 LEU A N 1
ATOM 554 C CA . LEU A 1 69 ? -7.033 -9.264 6.193 1.00 89.44 69 LEU A CA 1
ATOM 555 C C . LEU A 1 69 ? -6.045 -10.315 6.705 1.00 89.44 69 LEU A C 1
ATOM 557 O O . LEU A 1 69 ? -5.068 -9.958 7.357 1.00 89.44 69 LEU A O 1
ATOM 561 N N . ASP A 1 70 ? -6.303 -11.589 6.412 1.00 80.88 70 ASP A N 1
ATOM 562 C CA . ASP A 1 70 ? -5.353 -12.689 6.625 1.00 80.88 70 ASP A CA 1
ATOM 563 C C . ASP A 1 70 ? -4.669 -13.008 5.292 1.00 80.88 70 ASP A C 1
ATOM 565 O O . ASP A 1 70 ? -5.103 -13.870 4.528 1.00 80.88 70 ASP A O 1
ATOM 569 N N . VAL A 1 71 ? -3.652 -12.216 4.951 1.00 77.25 71 VAL A N 1
ATOM 570 C CA . VAL A 1 71 ? -2.908 -12.375 3.697 1.00 77.25 71 VAL A CA 1
ATOM 571 C C . VAL A 1 71 ? -1.514 -12.892 4.019 1.00 77.25 71 VAL A C 1
ATOM 573 O O . VAL A 1 71 ? -0.731 -12.233 4.702 1.00 77.25 71 VAL A O 1
ATOM 576 N N . LYS A 1 72 ? -1.192 -14.071 3.486 1.00 68.81 72 LYS A N 1
ATOM 577 C CA . LYS A 1 72 ? 0.137 -14.682 3.567 1.00 68.81 72 LYS A CA 1
ATOM 578 C C . LYS A 1 72 ? 1.003 -14.129 2.429 1.00 68.81 72 LYS A C 1
ATOM 580 O O . LYS A 1 72 ? 0.889 -14.614 1.306 1.00 68.81 72 LYS A O 1
ATOM 585 N N . ILE A 1 73 ? 1.807 -13.095 2.706 1.00 64.56 73 ILE A N 1
ATOM 586 C CA . ILE A 1 73 ? 2.769 -12.488 1.755 1.00 64.56 73 ILE A CA 1
ATOM 587 C C . ILE A 1 73 ? 4.209 -12.842 2.106 1.00 64.56 73 ILE A C 1
ATOM 589 O O . ILE A 1 73 ? 4.628 -12.565 3.252 1.00 64.56 73 ILE A O 1
#

Organism: NCBI:txid2588941

Radius of gyration: 15.45 Å; Cα contacts (8 Å, |Δi|>4): 36; chains: 1; bounding box: 35×24×42 Å

pLDDT: mean 88.26, std 8.23, range [60.59, 96.69]

=== Feature glossary ===
A reading guide for the features in this record.

Start from the sequence.

  · Sequence 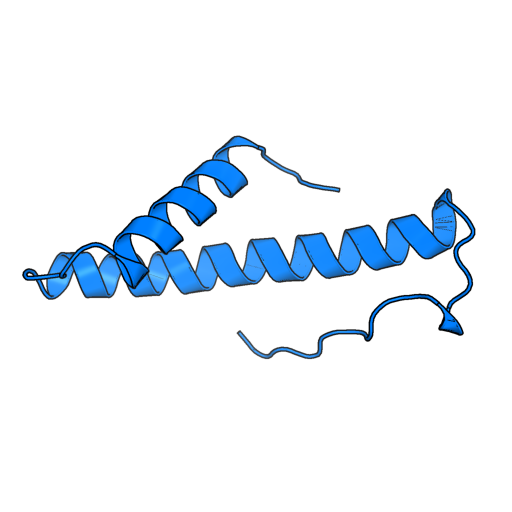gives the chain of amino acids in standard one-letter code (A=alanine, C=cysteine, …, Y=tyrosine), read N→C. It is the only feature that is directly encoded by the gene; all structural features are derived from the folded form of this sequence.

Fold it, and you get atomic coordinates and the backbone conformation that goes with them.

  · The mmCIF table is the protein's shape written out atom by atom. For each backbone N, Cα, C, and carbonyl O, it records an (x, y, z) coordinate triple in Å plus the residue type, chain letter, and residue number.

  · Backbone dihedral angles. Every residue except chain termini has a φ (preceding-C → N → Cα → C) and a ψ (N → Cα → C → next-N). They are reported in degrees following the IUPAC sign convention. Secondary structure is essentially a statement about which (φ, ψ) basin each residue occupies.

  · DSSP 8-state secondary structure assigns each residue one of H (α-helix), G (3₁₀-helix), I (π-helix), E (extended β-strand), B (isolated β-bridge), T (hydrogen-bonded turn), S (bend), or '-' (coil). The assignment is computed from backbone hydrogen-bond geometry via the Kabsch–Sander algorithm.

  · P-SEA three-state annotation labels each residue as helix, strand, or coil based purely on the geometry of the Cα trace. It serves as a fallback when the full backbone (and thus DSSP) is unavailable.

Summarize the fold with a handful of shape descriptors and a per-residue structural alphabet.

  · Radius of gyration (Rg) is the root-mean-square distance of Cα atoms from their centroid — a single number for overall size and compactness. A globular domain of N residues has Rg ≈ 2.2·N^0.38 Å; an extended or disordered chain has a much larger Rg. The Cα contact count is the number of residue pairs whose Cα atoms are within 8 Å and are more than four positions apart in sequence — a standard proxy for tertiary packing density. The bounding box is the smallest axis-aligned box enclosing all Cα atoms.

  · Foldseek's 3Di representation compresses backbone geometry into a per-residue letter drawn from a learned twenty-state alphabet. It captures the tertiary interaction pattern around each residue — which residues are packed against it in space, regardless of where they are in sequence.

  · Accessible surface area quantifies burial. A residue with SASA near zero is packed into the hydrophobic core; one with SASA >100 Å² sits on the surface. Computed here via the Shrake–Rupley numerical algorithm with a 1.4 Å probe.

Ask how reliable the model is.

  · For AlphaFold models, the B-factor field carries pLDDT — the model's own estimate of local accuracy on a 0–100 scale. Regions with pLDDT<50 should be treated as essentially unmodeled; they often correspond to intrinsically disordered segments.

  · For experimental (PDB) structures, the B-factor (temperature factor) quantifies the positional spread of each atom in the crystal — a combination of thermal vibration and static disorder — in units of Å². High B-factors mark flexible loops or poorly resolved regions; low B-factors mark the rigid, well-ordered core.

  · PAE(i, j) answers: if I align the predicted and true structures on residue i, how far off (in Å) do I expect residue j to be? A block-diagonal PAE matrix with low values on the blocks and high values off-diagonal is the signature of a multi-domain protein with confidently predicted domains but uncertain i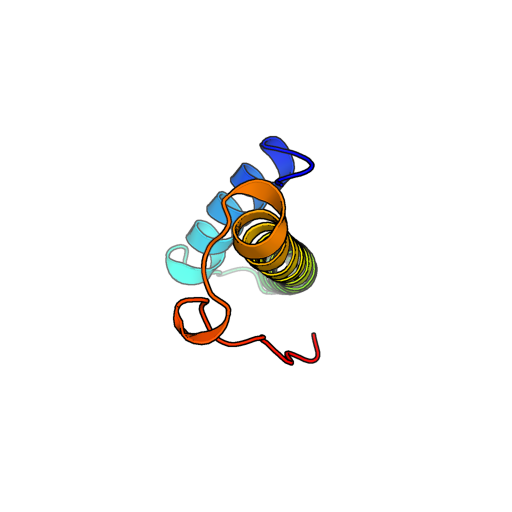nter-domain orientation.

Place it in context: what it resembles, what it is annotated as, and how it looks.

  · Structural nearest neighbors (via Foldseek easy-search vs the PDB). Reported per hit: target PDB id, E-value, and alignment TM-score. A TM-score above ~0.5 is the conventional threshold for 'same fold'.

  · Functional annotations link the protein to curated databases. InterPro entries identify conserved domains and families by matching the sequence against member-database signatures (Pfam, PROSITE, CDD, …). Gene Ontology (GO) terms describe molecular function, biological process, and cellular component in a controlled vocabulary. CATH places the structure in a hierarchical fold classification (Class/Architecture/Topology/Homologous-superfamily). The organism is the source species.

  · Plot images: a contact map (which residues are close in 3D, as an N×N binary image), a Ramachandran scatter (backbone torsion angles, revealing secondary-structure composition at a glance), and — for AlphaFold structures — a PAE heatmap (pairwise prediction confidence).

  · Structure images are PyMOL renders from six orthogonal camera directions. Cartoon representation draws helices as coils and strands as arrows; sticks shows the backbone as bonds; surface shows the solvent-excluded envelope. Rainbow coloring maps sequence position to hue (blue→red, N→C); chain coloring assigns a distinct color per polypeptide.